Protein AF-A0A645IMD6-F1 (afdb_monomer_lite)

pLDDT: mean 81.45, std 19.31, range [43.56, 98.38]

Radius of gyration: 21.98 Å; chains: 1; bounding box: 32×54×57 Å

Organism: NCBI:txid1076179

InterPro domains:
  IPR010620 Seven Bladed Beta Propeller repeat [PF06739] (5-38)
  IPR052918 Motility and Chemotaxis Regulatory Protein [PTHR35580] (2-73)

Secondary structure (DSSP, 8-state):
---------SS-EEEEEEEE-TT--EEEEEEE--TT----TT-S--S--SSSEEEEEEEPPPPPP-------SS-----S------------

Foldseek 3Di:
DDDDDDFAADFDWDWDDWDADPQGKIKTKTKYQHQCTDDDPPPPDGGDDDNIDIDIDIHHDDDDPDQPPDPDVDDDPRPPDPPDDDDDDDDD

Sequence (92 aa):
MIYGTFLGGSGWDFGYGIAADASGNAYVTGYTLSTNFPATPGAFKTTKGGDRDAFVAKLNRPARPSSTVRSLGEITWITAMESQWTHPKTHT

Structure (mmCIF, N/CA/C/O backbone):
data_AF-A0A645IMD6-F1
#
_entry.id   AF-A0A645IMD6-F1
#
loop_
_atom_site.group_PDB
_atom_site.id
_atom_site.type_symbol
_atom_site.label_atom_id
_atom_site.label_alt_id
_atom_site.label_comp_id
_atom_site.label_asym_id
_atom_site.label_entity_id
_atom_site.label_seq_id
_ato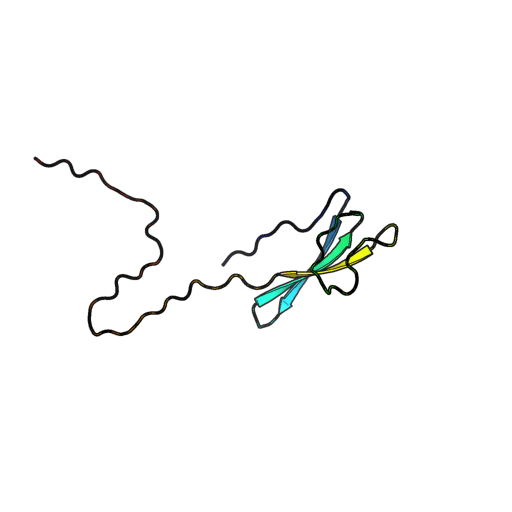m_site.pdbx_PDB_ins_code
_atom_site.Cartn_x
_atom_site.Cartn_y
_atom_site.Cartn_z
_atom_site.occupancy
_atom_site.B_iso_or_equiv
_atom_site.auth_seq_id
_atom_site.auth_comp_id
_atom_site.auth_asym_id
_atom_site.auth_atom_id
_atom_site.pdbx_PDB_model_num
ATOM 1 N N . MET A 1 1 ? -13.667 11.108 13.380 1.00 64.25 1 MET A N 1
ATOM 2 C CA . MET A 1 1 ? -12.581 10.103 13.376 1.00 64.25 1 MET A CA 1
ATOM 3 C C . MET A 1 1 ? -11.894 10.237 12.033 1.00 64.25 1 MET A C 1
ATOM 5 O O . MET A 1 1 ? -12.595 10.174 11.032 1.00 64.25 1 MET A O 1
ATOM 9 N N . ILE A 1 2 ? -10.601 10.543 12.010 1.00 77.44 2 ILE A N 1
ATOM 10 C CA . ILE A 1 2 ? -9.873 10.877 10.780 1.00 77.44 2 ILE A CA 1
ATOM 11 C C . ILE A 1 2 ? -8.820 9.802 10.510 1.00 77.44 2 ILE A C 1
ATOM 13 O O . ILE A 1 2 ? -8.113 9.395 11.429 1.00 77.44 2 ILE A O 1
ATOM 17 N N . TYR A 1 3 ? -8.759 9.317 9.272 1.00 77.00 3 TYR A N 1
ATOM 18 C CA . TYR A 1 3 ? -7.684 8.451 8.790 1.00 77.00 3 TYR A CA 1
ATOM 19 C C . TYR A 1 3 ? -6.645 9.334 8.113 1.00 77.00 3 TYR A C 1
ATOM 21 O O . TYR A 1 3 ? -7.006 10.255 7.384 1.00 77.00 3 TYR A O 1
ATOM 29 N N . GLY A 1 4 ? -5.368 9.046 8.331 1.00 82.81 4 GLY A N 1
ATOM 30 C CA . GLY A 1 4 ? -4.300 9.760 7.650 1.00 82.81 4 GLY A CA 1
ATOM 31 C C . GLY A 1 4 ? -2.972 9.051 7.824 1.00 82.81 4 GLY A C 1
ATOM 32 O O . GLY A 1 4 ? -2.575 8.729 8.939 1.00 82.81 4 GLY A O 1
ATOM 33 N N . THR A 1 5 ? -2.303 8.799 6.709 1.00 89.50 5 THR A N 1
ATOM 34 C CA . THR A 1 5 ? -0.893 8.420 6.643 1.00 89.50 5 THR A CA 1
ATOM 35 C C . THR A 1 5 ? -0.376 8.766 5.251 1.00 89.50 5 THR A C 1
ATOM 37 O O . THR A 1 5 ? -1.165 8.977 4.329 1.00 89.50 5 THR A O 1
ATOM 40 N N . PHE A 1 6 ? 0.940 8.805 5.088 1.00 91.75 6 PHE A N 1
ATOM 41 C CA . PHE A 1 6 ? 1.567 8.850 3.775 1.00 91.75 6 PHE A CA 1
ATOM 42 C C . PHE A 1 6 ? 1.713 7.423 3.226 1.00 91.75 6 PHE A C 1
ATOM 44 O O . PHE A 1 6 ? 2.159 6.528 3.946 1.00 91.75 6 PHE A O 1
ATOM 51 N N . LEU A 1 7 ? 1.315 7.208 1.970 1.00 95.56 7 LEU A N 1
ATOM 52 C CA . LEU A 1 7 ? 1.439 5.929 1.268 1.00 95.56 7 LEU A CA 1
ATOM 53 C C . LEU A 1 7 ? 2.016 6.177 -0.129 1.00 95.56 7 LEU A C 1
ATOM 55 O O . LEU A 1 7 ? 1.289 6.534 -1.052 1.00 95.56 7 LEU A O 1
ATOM 59 N N . GLY A 1 8 ? 3.328 6.007 -0.253 1.00 96.38 8 GLY A N 1
ATOM 60 C CA . GLY A 1 8 ? 4.090 6.246 -1.475 1.00 96.38 8 GLY A CA 1
ATOM 61 C C . GLY A 1 8 ? 5.589 6.289 -1.187 1.00 96.38 8 GLY A C 1
ATOM 62 O O . GLY A 1 8 ? 6.005 6.176 -0.032 1.00 96.38 8 GLY A O 1
ATOM 63 N N . GLY A 1 9 ? 6.400 6.428 -2.230 1.00 97.19 9 GLY A N 1
ATOM 64 C CA . GLY A 1 9 ? 7.858 6.453 -2.161 1.00 97.19 9 GLY A CA 1
ATOM 65 C C . GLY A 1 9 ? 8.484 7.481 -3.108 1.00 97.19 9 GLY A C 1
ATOM 66 O O . GLY A 1 9 ? 7.960 8.572 -3.297 1.00 97.19 9 GLY A O 1
ATOM 67 N N . SER A 1 10 ? 9.660 7.158 -3.644 1.00 97.12 10 SER A N 1
ATOM 68 C CA . SER A 1 10 ? 10.497 8.044 -4.463 1.00 97.12 10 SER A CA 1
ATOM 69 C C . SER A 1 10 ? 10.051 8.175 -5.921 1.00 97.12 10 SER A C 1
ATOM 71 O O . SER A 1 10 ? 10.522 9.064 -6.627 1.00 97.12 10 SER A O 1
ATOM 73 N N . GLY A 1 11 ? 9.196 7.271 -6.389 1.00 96.62 11 GLY A N 1
ATOM 74 C CA . GLY A 1 11 ? 8.654 7.237 -7.738 1.00 96.62 11 GLY A CA 1
ATOM 75 C C . GLY A 1 11 ? 7.194 7.673 -7.781 1.00 96.62 11 GLY A C 1
ATOM 76 O O . GLY A 1 11 ? 6.665 8.295 -6.864 1.00 96.62 11 GLY A O 1
ATOM 77 N N . TRP A 1 12 ? 6.533 7.349 -8.889 1.00 97.75 12 TRP A N 1
ATOM 78 C CA . TRP A 1 12 ? 5.111 7.631 -9.049 1.00 97.75 12 TRP A CA 1
ATOM 79 C C . TRP A 1 12 ? 4.285 6.493 -8.456 1.00 97.75 12 TRP A C 1
ATOM 81 O O . TRP A 1 12 ? 4.494 5.325 -8.783 1.00 97.75 12 TRP A O 1
ATOM 91 N N . ASP A 1 13 ? 3.297 6.844 -7.647 1.00 98.00 13 ASP A N 1
ATOM 92 C CA . ASP A 1 13 ? 2.407 5.894 -6.993 1.00 98.00 13 ASP A CA 1
ATOM 93 C C . ASP A 1 13 ? 0.963 6.298 -7.264 1.00 98.00 13 ASP A C 1
ATOM 95 O O . ASP A 1 13 ? 0.601 7.469 -7.154 1.00 98.00 13 ASP A O 1
ATOM 99 N N . PHE A 1 14 ? 0.139 5.331 -7.659 1.00 98.00 14 PHE A N 1
ATOM 100 C CA . PHE A 1 14 ? -1.228 5.590 -8.097 1.00 98.00 14 PHE A CA 1
ATOM 101 C C . PHE A 1 14 ? -2.192 4.728 -7.299 1.00 98.00 14 PHE A C 1
ATOM 103 O O . PHE A 1 14 ? -2.115 3.502 -7.354 1.00 98.00 14 PHE A O 1
ATOM 110 N N . GLY A 1 15 ? -3.113 5.372 -6.582 1.00 97.62 15 GLY A N 1
ATOM 111 C CA . GLY A 1 15 ? -4.257 4.712 -5.959 1.00 97.62 15 GLY A CA 1
ATOM 112 C C . GLY A 1 15 ? -5.437 4.638 -6.927 1.00 97.62 15 GLY A C 1
ATOM 113 O O . GLY A 1 15 ? -5.774 5.634 -7.563 1.00 97.62 15 GLY A O 1
ATOM 114 N N . TYR A 1 16 ? -6.077 3.472 -7.020 1.00 98.25 16 TYR A N 1
ATOM 115 C CA . TYR A 1 16 ? -7.213 3.230 -7.919 1.00 98.25 16 TYR A CA 1
ATOM 116 C C . TYR A 1 16 ? -8.515 2.879 -7.215 1.00 98.25 16 TYR A C 1
ATOM 118 O O . TYR A 1 16 ? -9.586 3.115 -7.766 1.00 98.25 16 TYR A O 1
ATOM 126 N N . GLY A 1 17 ? -8.445 2.328 -6.007 1.00 98.00 17 GLY A N 1
ATOM 127 C CA . GLY A 1 17 ? -9.639 1.918 -5.284 1.00 98.00 17 GLY A CA 1
ATOM 128 C C . GLY A 1 17 ? -9.446 1.985 -3.784 1.00 98.00 17 GLY A C 1
ATOM 129 O O . GLY A 1 17 ? -8.347 1.737 -3.282 1.00 98.00 17 GLY A O 1
ATOM 130 N N . ILE A 1 18 ? -10.539 2.288 -3.088 1.00 96.75 18 ILE A N 1
ATOM 131 C CA . ILE A 1 18 ? -10.633 2.249 -1.634 1.00 96.75 18 ILE A CA 1
ATOM 132 C C . ILE A 1 18 ? -11.906 1.509 -1.215 1.00 96.75 18 ILE A C 1
ATOM 134 O O . ILE A 1 18 ? -12.973 1.725 -1.785 1.00 96.75 18 ILE A O 1
ATOM 138 N N . ALA A 1 19 ? -11.792 0.646 -0.210 1.00 97.38 19 ALA A N 1
ATOM 139 C CA . ALA A 1 19 ? -12.920 -0.017 0.436 1.00 97.38 19 ALA A CA 1
ATOM 140 C C . ALA A 1 19 ? -12.696 -0.074 1.950 1.00 97.38 19 ALA A C 1
ATOM 142 O O . ALA A 1 19 ? -11.554 -0.058 2.409 1.00 97.38 19 ALA A O 1
ATOM 143 N N . ALA A 1 20 ? -13.771 -0.150 2.731 1.00 95.56 20 ALA A N 1
ATOM 144 C CA . ALA A 1 20 ? -13.698 -0.322 4.178 1.00 95.56 20 ALA A CA 1
ATOM 145 C C . ALA A 1 20 ? -14.384 -1.626 4.599 1.00 95.56 20 ALA A C 1
ATOM 147 O O . ALA A 1 20 ? -15.415 -1.99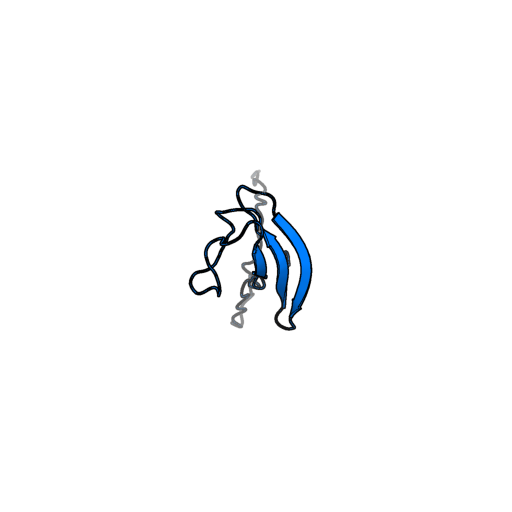0 4.035 1.00 95.56 20 ALA A O 1
ATOM 148 N N . ASP A 1 21 ? -13.818 -2.320 5.588 1.00 95.31 21 ASP A N 1
ATOM 149 C CA . ASP A 1 21 ? -14.466 -3.477 6.213 1.00 95.31 21 ASP A CA 1
ATOM 150 C C . ASP A 1 21 ? -15.408 -3.059 7.360 1.00 95.31 21 ASP A C 1
ATOM 152 O O . ASP A 1 21 ? -15.426 -1.908 7.802 1.00 95.31 21 ASP A O 1
ATOM 156 N N . ALA A 1 22 ? -16.181 -4.014 7.886 1.00 94.62 22 ALA A N 1
ATOM 157 C CA . ALA A 1 22 ? -17.099 -3.775 9.005 1.00 94.62 22 ALA A CA 1
ATOM 158 C C . ALA A 1 22 ? -16.390 -3.403 10.326 1.00 94.62 22 ALA A C 1
ATOM 160 O O . ALA A 1 22 ? -17.008 -2.825 11.219 1.00 94.62 22 ALA A O 1
ATOM 161 N N . SER A 1 23 ? -15.091 -3.697 10.455 1.00 92.12 23 SER A N 1
ATOM 162 C CA . SER A 1 23 ? -14.268 -3.274 11.599 1.00 92.12 23 SER A CA 1
ATOM 163 C C . SER A 1 23 ? -13.766 -1.829 11.449 1.00 92.12 23 SER A C 1
ATOM 165 O O . SER A 1 23 ? -13.200 -1.255 12.384 1.00 92.12 23 SER A O 1
ATOM 167 N N . GLY A 1 24 ? -13.989 -1.215 10.285 1.00 91.38 24 GLY A N 1
ATOM 168 C CA . GLY A 1 24 ? -13.519 0.116 9.934 1.00 91.38 24 GLY A CA 1
ATOM 169 C C . GLY A 1 24 ? -12.062 0.150 9.479 1.00 91.38 24 GLY A C 1
ATOM 170 O O . GLY A 1 24 ? -11.458 1.218 9.508 1.00 91.38 24 GLY A O 1
ATOM 171 N N . ASN A 1 25 ? -11.453 -0.966 9.083 1.00 94.50 25 ASN A N 1
ATOM 172 C CA . ASN A 1 25 ? -10.163 -0.898 8.399 1.00 94.50 25 ASN A CA 1
ATOM 173 C C . ASN A 1 25 ? -10.384 -0.469 6.950 1.00 94.50 25 ASN A C 1
ATOM 175 O O . ASN A 1 25 ? -11.322 -0.937 6.307 1.00 94.50 25 ASN A O 1
ATOM 179 N N . ALA A 1 26 ? -9.510 0.391 6.436 1.00 95.00 26 ALA A N 1
ATOM 180 C CA . ALA A 1 26 ? -9.527 0.804 5.041 1.00 95.00 26 ALA A CA 1
ATOM 181 C C . ALA A 1 26 ? -8.507 -0.005 4.234 1.00 95.00 26 ALA A C 1
ATOM 183 O O . ALA A 1 26 ? -7.409 -0.290 4.707 1.00 95.00 26 ALA A O 1
ATOM 184 N N . TYR A 1 27 ? -8.868 -0.341 3.005 1.00 96.94 27 TYR A N 1
ATOM 185 C CA . TYR A 1 27 ? -8.044 -1.055 2.045 1.00 96.94 27 TYR A CA 1
ATOM 186 C C . TYR A 1 27 ? -7.877 -0.173 0.820 1.00 96.94 27 TYR A C 1
ATOM 188 O O . TYR A 1 27 ? -8.874 0.256 0.243 1.00 96.94 27 TYR A O 1
ATOM 196 N N . VAL A 1 28 ? -6.636 0.100 0.432 1.00 97.56 28 VAL A N 1
ATOM 197 C CA . VAL A 1 28 ? -6.290 0.895 -0.749 1.00 97.56 28 VAL A CA 1
ATOM 198 C C . VAL A 1 28 ? -5.555 0.004 -1.736 1.00 97.56 28 VAL A C 1
ATOM 200 O O . VAL A 1 28 ? -4.673 -0.762 -1.350 1.00 97.56 28 VAL A O 1
ATOM 203 N N . THR A 1 29 ? -5.918 0.102 -3.009 1.00 98.38 29 THR A N 1
ATOM 204 C CA . THR A 1 29 ? -5.297 -0.663 -4.097 1.00 98.38 29 THR A CA 1
ATOM 205 C C . THR A 1 29 ? -4.733 0.265 -5.156 1.00 98.38 29 THR A C 1
ATOM 207 O O . THR A 1 29 ? -5.193 1.401 -5.305 1.00 98.38 29 THR A O 1
ATOM 210 N N . GLY A 1 30 ? -3.738 -0.214 -5.894 1.00 98.25 30 GLY A N 1
ATOM 211 C CA . GLY A 1 30 ? -3.048 0.594 -6.887 1.00 98.25 30 GLY A CA 1
ATOM 212 C C . GLY A 1 30 ? -1.805 -0.081 -7.445 1.00 98.25 30 GLY A C 1
ATOM 213 O O . GLY A 1 30 ? -1.619 -1.289 -7.277 1.00 98.25 30 GLY A O 1
ATOM 214 N N . TYR A 1 31 ? -0.937 0.711 -8.072 1.00 98.06 31 TYR A N 1
ATOM 215 C CA . TYR A 1 31 ? 0.431 0.289 -8.364 1.00 98.06 31 TYR A CA 1
ATOM 216 C C . TYR A 1 31 ? 1.457 1.319 -7.905 1.00 98.06 31 TYR A C 1
ATOM 218 O O . TYR A 1 31 ? 1.167 2.510 -7.768 1.00 98.06 31 TYR A O 1
ATOM 226 N N . THR A 1 32 ? 2.684 0.839 -7.735 1.00 98.12 32 THR A N 1
ATOM 227 C CA . THR A 1 32 ? 3.850 1.639 -7.379 1.00 98.12 32 THR A CA 1
ATOM 228 C C . THR A 1 32 ? 4.955 1.538 -8.430 1.00 98.12 32 THR A C 1
ATOM 230 O O . THR A 1 32 ? 5.257 0.453 -8.942 1.00 98.12 32 THR A O 1
ATOM 233 N N . LEU A 1 33 ? 5.567 2.681 -8.758 1.00 97.88 33 LEU A N 1
ATOM 234 C CA . LEU A 1 33 ? 6.858 2.759 -9.452 1.00 97.88 33 LEU A CA 1
ATOM 235 C C . LEU A 1 33 ? 8.030 2.952 -8.467 1.00 97.88 33 LEU A C 1
ATOM 237 O O . LEU A 1 33 ? 9.189 2.856 -8.871 1.00 97.88 33 LEU A O 1
ATOM 241 N N . SER A 1 34 ? 7.741 3.185 -7.187 1.00 97.69 34 SER A N 1
ATOM 242 C CA . SER A 1 34 ? 8.708 3.468 -6.126 1.00 97.69 34 SER A CA 1
ATOM 243 C C . SER A 1 34 ? 9.473 2.220 -5.681 1.00 97.69 34 SER A C 1
ATOM 245 O O . SER A 1 34 ? 8.892 1.226 -5.250 1.00 97.69 34 SER A O 1
ATOM 247 N N . THR A 1 35 ? 10.806 2.267 -5.719 1.00 96.12 35 THR A N 1
ATOM 248 C CA . THR A 1 35 ? 11.662 1.169 -5.219 1.00 96.12 35 THR A CA 1
ATOM 249 C C . THR A 1 35 ? 11.655 1.055 -3.695 1.00 96.12 35 THR A C 1
ATOM 251 O O . THR A 1 35 ? 11.945 -0.009 -3.155 1.00 96.12 35 THR A O 1
ATOM 254 N N . ASN A 1 36 ? 11.286 2.136 -3.010 1.00 95.94 36 ASN A N 1
ATOM 255 C CA . ASN A 1 36 ? 11.145 2.251 -1.561 1.00 95.94 36 ASN A CA 1
ATOM 256 C C . ASN A 1 36 ? 9.671 2.356 -1.124 1.00 95.94 36 ASN A C 1
ATOM 258 O O . ASN A 1 36 ? 9.379 3.014 -0.124 1.00 95.94 36 ASN A O 1
ATOM 262 N N . PHE A 1 37 ? 8.737 1.764 -1.879 1.00 97.38 37 PHE A N 1
ATOM 263 C CA . PHE A 1 37 ? 7.326 1.764 -1.490 1.00 97.38 37 PHE A CA 1
ATOM 264 C C . PHE A 1 37 ? 7.145 1.139 -0.091 1.00 97.38 37 PHE A C 1
ATOM 266 O O . PHE A 1 37 ? 7.717 0.074 0.166 1.00 97.38 37 PHE A O 1
ATOM 273 N N . PRO A 1 38 ? 6.369 1.759 0.819 1.00 96.19 38 PRO A N 1
ATOM 274 C CA . PRO A 1 38 ? 6.184 1.245 2.170 1.00 96.19 38 PRO A CA 1
ATOM 275 C C . PRO A 1 38 ? 5.594 -0.169 2.168 1.00 96.19 38 PRO A C 1
ATOM 277 O O . PRO A 1 38 ? 4.505 -0.400 1.644 1.00 96.19 38 PRO A O 1
ATOM 280 N N . ALA A 1 39 ? 6.289 -1.107 2.808 1.00 95.69 39 ALA A N 1
ATOM 281 C CA . ALA A 1 39 ? 5.817 -2.471 3.014 1.00 95.69 39 ALA A CA 1
ATOM 282 C C . ALA A 1 39 ? 6.035 -2.898 4.470 1.00 95.69 39 ALA A C 1
ATOM 284 O O . ALA A 1 39 ? 7.064 -2.601 5.078 1.00 95.69 39 ALA A O 1
ATOM 285 N N . THR A 1 40 ? 5.063 -3.606 5.041 1.00 95.44 40 THR A N 1
ATOM 286 C CA . THR A 1 40 ? 5.175 -4.167 6.392 1.00 95.44 40 THR A CA 1
ATOM 287 C C . THR A 1 40 ? 5.976 -5.473 6.379 1.00 95.44 40 THR A C 1
ATOM 289 O O . THR A 1 40 ? 5.833 -6.257 5.435 1.00 95.44 40 THR A O 1
ATOM 292 N N . PRO A 1 41 ? 6.756 -5.779 7.432 1.00 95.88 41 PRO A N 1
ATOM 293 C CA . PRO A 1 41 ? 7.357 -7.101 7.597 1.00 95.88 41 PRO A CA 1
ATOM 294 C C . PRO A 1 41 ? 6.306 -8.214 7.481 1.00 95.88 41 PRO A C 1
ATOM 296 O O . PRO A 1 41 ? 5.224 -8.112 8.056 1.00 95.88 41 PRO A O 1
ATOM 299 N N . GLY A 1 42 ? 6.610 -9.259 6.708 1.00 94.12 42 GLY A N 1
ATOM 300 C CA . GLY A 1 42 ? 5.680 -10.364 6.444 1.00 94.12 42 GLY A CA 1
ATOM 301 C C . GLY A 1 42 ? 4.623 -10.091 5.366 1.00 94.12 42 GLY A C 1
ATOM 302 O O . GLY A 1 42 ? 3.779 -10.952 5.129 1.00 94.12 42 GLY A O 1
ATOM 303 N N . ALA A 1 43 ? 4.654 -8.933 4.692 1.00 95.62 43 ALA A N 1
ATOM 304 C CA . ALA A 1 43 ? 3.853 -8.729 3.487 1.00 95.62 43 ALA A CA 1
ATOM 305 C C . ALA A 1 43 ? 4.226 -9.753 2.402 1.00 95.62 43 ALA A C 1
ATOM 307 O O . ALA A 1 43 ? 5.372 -10.197 2.327 1.00 95.62 43 ALA A O 1
ATOM 308 N N . PHE A 1 44 ? 3.267 -10.074 1.527 1.00 94.25 44 PHE A N 1
ATOM 309 C CA . PHE A 1 44 ? 3.462 -11.023 0.422 1.00 94.25 44 PHE A CA 1
ATOM 310 C C . PHE A 1 44 ? 4.705 -10.701 -0.420 1.00 94.25 44 PHE A C 1
ATOM 312 O O . PHE A 1 44 ? 5.434 -11.594 -0.841 1.00 94.25 44 PHE A O 1
ATOM 319 N N . LYS A 1 45 ? 4.955 -9.407 -0.633 1.00 94.06 45 LYS A N 1
ATOM 320 C CA . LYS A 1 45 ? 6.135 -8.893 -1.313 1.00 94.06 45 LYS A CA 1
ATOM 321 C C . LYS A 1 45 ? 6.551 -7.584 -0.653 1.00 94.06 45 LYS A C 1
ATOM 323 O O . LYS A 1 45 ? 5.721 -6.698 -0.471 1.00 94.06 45 LYS A O 1
ATOM 328 N N . THR A 1 46 ? 7.817 -7.488 -0.259 1.00 95.50 46 THR A N 1
ATOM 329 C CA . THR A 1 46 ? 8.337 -6.371 0.553 1.00 95.50 46 THR A CA 1
ATOM 330 C C . THR A 1 46 ? 9.241 -5.414 -0.218 1.00 95.50 46 THR A C 1
ATOM 332 O O . THR A 1 46 ? 9.546 -4.334 0.274 1.00 95.50 46 THR A O 1
ATOM 335 N N . THR A 1 47 ? 9.660 -5.784 -1.425 1.00 93.94 47 THR A N 1
ATOM 336 C CA . THR A 1 47 ? 10.497 -4.969 -2.315 1.00 93.94 47 THR A CA 1
ATOM 337 C C . THR A 1 47 ? 9.882 -4.930 -3.705 1.00 93.94 47 THR A C 1
ATOM 339 O O . THR A 1 47 ? 9.188 -5.870 -4.087 1.00 93.94 47 THR A O 1
ATOM 342 N N . LYS A 1 48 ? 10.127 -3.872 -4.484 1.00 93.94 48 LYS A N 1
ATOM 343 C CA . LYS A 1 48 ? 9.668 -3.775 -5.880 1.00 93.94 48 LYS A CA 1
ATOM 344 C C . LYS A 1 48 ? 10.421 -4.761 -6.783 1.00 93.94 48 LYS A C 1
ATOM 346 O O . LYS A 1 48 ? 11.607 -4.987 -6.576 1.00 93.94 48 LYS A O 1
ATOM 351 N N . GLY A 1 49 ? 9.736 -5.381 -7.749 1.00 91.38 49 GLY A N 1
ATOM 352 C CA . GLY A 1 49 ? 10.295 -6.483 -8.553 1.00 91.38 49 GLY A CA 1
ATOM 353 C C . GLY A 1 49 ? 10.131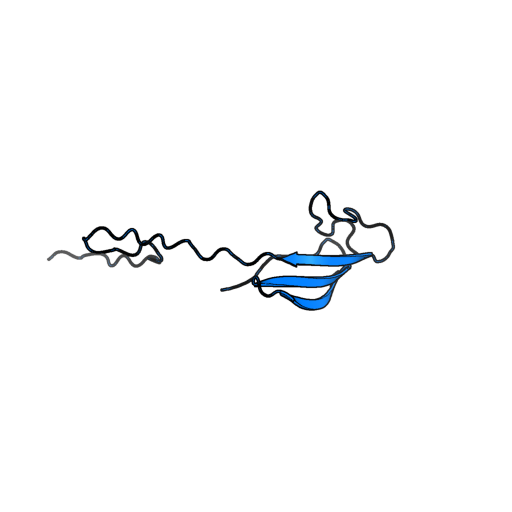 -6.352 -10.063 1.00 91.38 49 GLY A C 1
ATOM 354 O O . GLY A 1 49 ? 10.926 -6.944 -10.781 1.00 91.38 49 GLY A O 1
ATOM 355 N N . GLY A 1 50 ? 9.149 -5.591 -10.548 1.00 90.75 50 GLY A N 1
ATOM 356 C CA . GLY A 1 50 ? 9.026 -5.220 -11.960 1.00 90.75 50 GLY A CA 1
ATOM 357 C C . GLY A 1 50 ? 9.107 -3.710 -12.162 1.00 90.75 50 GLY A C 1
ATOM 358 O O . GLY A 1 50 ? 9.425 -2.966 -11.233 1.00 90.75 50 GLY A O 1
ATOM 359 N N . ASP A 1 51 ? 8.778 -3.232 -13.365 1.00 93.88 51 ASP A N 1
ATOM 360 C CA . ASP A 1 51 ? 8.671 -1.794 -13.664 1.00 93.88 51 ASP A CA 1
ATOM 361 C C . ASP A 1 51 ? 7.518 -1.134 -12.902 1.00 93.88 51 ASP A C 1
ATOM 363 O O . ASP A 1 51 ? 7.654 -0.005 -12.428 1.00 93.88 51 ASP A O 1
ATOM 367 N N . ARG A 1 52 ? 6.417 -1.867 -12.711 1.00 95.69 52 ARG A N 1
ATOM 368 C CA . ARG A 1 52 ? 5.268 -1.498 -11.879 1.00 95.69 52 ARG A CA 1
ATOM 369 C C . ARG A 1 52 ? 4.844 -2.705 -11.058 1.00 95.69 52 ARG A C 1
ATOM 371 O O . ARG A 1 52 ? 4.642 -3.776 -11.624 1.00 95.69 52 ARG A O 1
ATOM 378 N N . ASP A 1 53 ? 4.634 -2.501 -9.763 1.00 97.56 53 ASP A N 1
ATOM 379 C CA . ASP A 1 53 ? 4.118 -3.540 -8.873 1.00 97.56 53 ASP A CA 1
ATOM 380 C C . ASP A 1 53 ? 2.733 -3.142 -8.368 1.00 97.56 53 ASP A C 1
ATOM 382 O O . ASP A 1 53 ? 2.533 -2.017 -7.910 1.00 97.56 53 ASP A O 1
ATOM 386 N N . ALA A 1 54 ? 1.775 -4.065 -8.440 1.00 97.06 54 ALA A N 1
ATOM 387 C CA . ALA A 1 54 ? 0.480 -3.876 -7.803 1.00 97.06 54 ALA A CA 1
ATOM 388 C C . ALA A 1 54 ? 0.627 -3.940 -6.277 1.00 97.06 54 ALA A C 1
ATOM 390 O O . ALA A 1 54 ? 1.411 -4.736 -5.755 1.00 97.06 54 ALA A O 1
ATOM 391 N N . PHE A 1 55 ? -0.163 -3.144 -5.559 1.00 97.38 55 PHE A N 1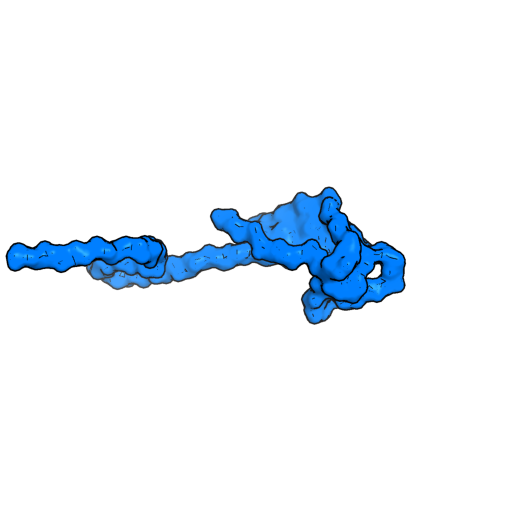
ATOM 392 C CA . PHE A 1 55 ? -0.230 -3.203 -4.104 1.00 97.38 55 PHE A CA 1
ATOM 393 C C . PHE A 1 55 ? -1.671 -3.296 -3.602 1.00 97.38 55 PHE A C 1
ATOM 395 O O . PHE A 1 55 ? -2.617 -2.801 -4.220 1.00 97.38 55 PHE A O 1
ATOM 402 N N . VAL A 1 56 ? -1.800 -3.888 -2.416 1.00 97.69 56 VAL A N 1
ATOM 403 C CA . VAL A 1 56 ? -2.971 -3.781 -1.547 1.00 97.69 56 VAL A CA 1
ATOM 404 C C . VAL A 1 56 ? -2.456 -3.363 -0.174 1.00 97.69 56 VAL A C 1
ATOM 406 O O . VAL A 1 56 ? -1.673 -4.085 0.440 1.00 97.69 56 VAL A O 1
ATOM 409 N N . ALA A 1 57 ? -2.870 -2.193 0.300 1.00 96.62 57 ALA A N 1
ATOM 410 C CA . ALA A 1 57 ? -2.466 -1.642 1.587 1.00 96.62 57 ALA A CA 1
ATOM 411 C C . ALA A 1 57 ? -3.663 -1.605 2.537 1.00 96.62 57 ALA A C 1
ATOM 413 O O . ALA A 1 57 ? -4.734 -1.127 2.167 1.00 96.62 57 ALA A O 1
ATOM 414 N N . LYS A 1 58 ? -3.476 -2.082 3.771 1.00 95.44 58 LYS A N 1
ATOM 415 C CA . LYS A 1 58 ? -4.481 -2.002 4.835 1.00 95.44 58 LYS A CA 1
ATOM 416 C C . LYS A 1 58 ? -4.096 -0.905 5.825 1.00 95.44 58 LYS A C 1
ATOM 418 O O . LYS A 1 58 ? -3.023 -0.960 6.418 1.00 95.44 58 LYS A O 1
ATOM 423 N N . LEU A 1 59 ? -4.998 0.044 6.052 1.00 93.62 59 LEU A N 1
ATOM 424 C CA . LEU A 1 59 ? -4.907 1.034 7.116 1.00 93.62 59 LEU A CA 1
ATOM 425 C C . LEU A 1 59 ? -5.894 0.670 8.224 1.00 93.62 59 LEU A C 1
ATOM 427 O O . LEU A 1 59 ? -7.112 0.665 8.026 1.00 93.62 59 LEU A O 1
ATOM 431 N N . ASN A 1 60 ? -5.360 0.361 9.402 1.00 92.06 60 ASN A N 1
ATOM 432 C CA . ASN A 1 60 ? -6.188 0.038 10.554 1.00 92.06 60 ASN A CA 1
ATOM 433 C C . ASN A 1 60 ? -6.954 1.274 11.035 1.00 92.06 60 ASN A C 1
ATOM 435 O O . ASN A 1 60 ? -6.466 2.405 10.958 1.00 92.06 60 ASN A O 1
ATOM 439 N N . ARG A 1 61 ? -8.154 1.045 11.569 1.00 89.19 61 ARG A N 1
ATOM 440 C CA . ARG A 1 61 ? -8.941 2.094 12.219 1.00 89.19 61 ARG A CA 1
ATOM 441 C C . ARG A 1 61 ? -8.140 2.756 13.353 1.00 89.19 61 ARG A C 1
ATOM 443 O O . ARG A 1 61 ? -7.597 2.033 14.189 1.00 89.19 61 ARG A O 1
ATOM 450 N N . PRO A 1 62 ? -8.125 4.100 13.459 1.00 82.00 62 PRO A N 1
ATOM 451 C CA . PRO A 1 62 ? -7.579 4.769 14.632 1.00 82.00 62 PRO A CA 1
ATOM 452 C C . PRO A 1 62 ? -8.317 4.303 15.887 1.00 82.00 62 PRO A C 1
ATOM 454 O O . PRO A 1 62 ? -9.553 4.299 15.917 1.00 82.00 62 PRO A O 1
ATOM 457 N N . ALA A 1 63 ? -7.573 3.931 16.929 1.00 76.56 63 ALA A N 1
ATOM 458 C CA . ALA A 1 63 ? -8.180 3.617 18.211 1.00 76.56 63 ALA A CA 1
ATOM 459 C C . ALA A 1 63 ? -9.010 4.818 18.676 1.00 76.56 63 ALA A C 1
ATOM 461 O O . ALA A 1 63 ? -8.542 5.959 18.686 1.00 76.56 63 ALA A O 1
ATOM 462 N N . ARG A 1 64 ? -10.259 4.565 19.071 1.00 72.12 64 ARG A N 1
ATOM 463 C CA . ARG A 1 64 ? -10.986 5.558 19.853 1.00 72.12 64 ARG A CA 1
ATOM 464 C C . ARG A 1 64 ? -10.258 5.642 21.201 1.00 72.12 64 ARG A C 1
ATOM 466 O O . ARG A 1 64 ? -10.016 4.583 21.782 1.00 72.12 64 ARG A O 1
ATOM 473 N N . PRO A 1 65 ? -9.887 6.834 21.697 1.00 67.56 65 PRO A N 1
ATOM 474 C CA . PRO A 1 65 ? -9.302 6.940 23.026 1.00 67.56 65 PRO A CA 1
ATOM 475 C C . PRO A 1 65 ? -10.238 6.250 24.024 1.00 67.56 65 PRO A C 1
ATOM 477 O O . PRO A 1 65 ? -11.445 6.508 24.029 1.00 67.56 65 PRO A O 1
ATOM 480 N N . SER A 1 66 ? -9.695 5.299 24.789 1.00 68.31 66 SER A N 1
ATOM 481 C CA . SER A 1 66 ? -10.472 4.523 25.751 1.00 68.31 66 SER A CA 1
ATOM 482 C C . SER A 1 66 ? -10.917 5.449 26.874 1.00 68.31 66 SER A C 1
ATOM 484 O O . SER A 1 66 ? -10.135 5.807 27.753 1.00 68.31 66 SER A O 1
ATOM 486 N N . SER A 1 67 ? -12.180 5.861 26.843 1.00 61.72 67 SER A N 1
ATOM 487 C CA . SER A 1 67 ? -12.819 6.507 27.979 1.00 61.72 67 SER A CA 1
ATOM 488 C C . SER A 1 67 ? -13.193 5.416 28.980 1.00 61.72 67 SER A C 1
ATOM 490 O O . SER A 1 67 ? -14.336 4.956 28.997 1.00 61.72 67 SER A O 1
ATOM 492 N N . THR A 1 68 ? -12.238 4.958 29.791 1.00 58.81 68 THR A N 1
ATOM 493 C CA . THR A 1 68 ? -12.579 4.160 30.973 1.00 58.81 68 THR A CA 1
ATOM 494 C C . THR A 1 68 ? -13.285 5.090 31.956 1.00 58.81 68 THR A C 1
ATOM 496 O O . THR A 1 68 ? -12.645 5.710 32.801 1.00 58.81 68 THR A O 1
ATOM 499 N N . VAL A 1 69 ? -14.607 5.213 31.847 1.00 55.19 69 VAL A N 1
ATOM 500 C CA . VAL A 1 69 ? -15.419 5.778 32.926 1.00 55.19 69 VAL A CA 1
ATOM 501 C C . VAL A 1 69 ? -15.489 4.696 33.996 1.00 55.19 69 VAL A C 1
ATOM 503 O O . VAL A 1 69 ? -16.303 3.778 33.917 1.00 55.19 69 VAL A O 1
ATOM 506 N N . ARG A 1 70 ? -14.576 4.741 34.972 1.00 57.62 70 ARG A N 1
ATOM 507 C CA . ARG A 1 70 ? -14.754 3.957 36.194 1.00 57.62 70 ARG A CA 1
ATOM 508 C C . ARG A 1 70 ? -15.901 4.615 36.949 1.00 57.62 70 ARG A C 1
ATOM 510 O O . ARG A 1 70 ? -15.755 5.744 37.402 1.00 57.62 70 ARG A O 1
ATOM 517 N N . SER A 1 71 ? -17.038 3.931 37.042 1.00 52.91 71 SER A N 1
ATOM 518 C CA . SER A 1 71 ? -18.080 4.301 37.995 1.00 52.91 71 SER A CA 1
ATOM 519 C C . SER A 1 71 ? -17.512 4.087 39.397 1.00 52.91 71 SER A C 1
ATOM 521 O O . SER A 1 71 ? -17.484 2.977 39.918 1.00 52.91 71 SER A O 1
ATOM 523 N N . LEU A 1 72 ? -16.972 5.154 39.965 1.00 48.78 72 LEU A N 1
ATOM 524 C CA . LEU A 1 72 ? -16.973 5.369 41.401 1.00 48.78 72 LEU A CA 1
ATOM 525 C C . LEU A 1 72 ? -18.039 6.441 41.618 1.00 48.78 72 LEU A C 1
ATOM 527 O O . LEU A 1 72 ? -18.197 7.312 40.766 1.00 48.78 72 LEU A O 1
ATOM 531 N N . GLY A 1 73 ? -18.822 6.343 42.689 1.00 56.03 73 GLY A N 1
ATOM 532 C CA . GLY A 1 73 ? -19.963 7.222 42.982 1.00 56.03 73 GLY A CA 1
ATOM 533 C C . GLY A 1 73 ? -19.621 8.698 43.227 1.00 56.03 73 GLY A C 1
ATOM 534 O O . GLY A 1 73 ? -20.359 9.371 43.933 1.00 56.03 73 GLY A O 1
ATOM 535 N N . GLU A 1 74 ? -18.530 9.207 42.660 1.00 51.66 74 GLU A N 1
ATOM 536 C CA . GLU A 1 74 ? -18.077 10.583 42.749 1.00 51.66 74 GLU A CA 1
ATOM 537 C C . GLU A 1 74 ? -17.705 11.098 41.348 1.00 51.66 74 GLU A C 1
ATOM 539 O O . GLU A 1 74 ? -17.038 10.438 40.552 1.00 51.66 74 GLU A O 1
ATOM 544 N N . ILE A 1 75 ? -18.242 12.281 41.059 1.00 49.66 75 ILE A N 1
ATOM 545 C CA . ILE A 1 75 ? -18.121 13.141 39.875 1.00 49.66 75 ILE A CA 1
ATOM 546 C C . ILE A 1 75 ? -16.950 12.787 38.937 1.00 49.66 75 ILE A C 1
ATOM 548 O O . ILE A 1 75 ? -15.774 12.946 39.260 1.00 49.66 75 ILE A O 1
ATOM 552 N N . THR A 1 76 ? -17.285 12.369 37.716 1.00 46.00 76 THR A N 1
ATOM 553 C CA . THR A 1 76 ? -16.313 12.065 36.661 1.00 46.00 76 THR A CA 1
ATOM 554 C C . THR A 1 76 ? -15.856 13.350 35.962 1.00 46.00 76 THR A C 1
ATOM 556 O O . THR A 1 76 ? -16.558 13.866 35.093 1.00 46.00 76 THR A O 1
ATOM 559 N N . TRP A 1 77 ? -14.655 13.848 36.267 1.00 47.78 77 TRP A N 1
ATOM 560 C CA . TRP A 1 77 ? -13.949 14.737 35.338 1.00 47.78 77 TRP A CA 1
ATOM 561 C C . TRP A 1 77 ? -13.484 13.888 34.153 1.00 47.78 77 TRP A C 1
ATOM 563 O O . TRP A 1 77 ? -12.548 13.098 34.271 1.00 47.78 77 TRP A O 1
ATOM 573 N N . ILE A 1 78 ? -14.178 13.971 33.018 1.00 54.91 78 ILE A N 1
ATOM 574 C CA . ILE A 1 78 ? -13.769 13.265 31.800 1.00 54.91 78 ILE A CA 1
ATOM 575 C C . ILE A 1 78 ? -12.415 13.839 31.356 1.00 54.91 78 ILE A C 1
ATOM 577 O O . ILE A 1 78 ? -12.336 14.954 30.853 1.00 54.91 78 ILE A O 1
ATOM 581 N N . THR A 1 79 ? -11.343 13.064 31.534 1.00 59.34 79 THR A N 1
ATOM 582 C CA . THR A 1 79 ? -9.954 13.378 31.144 1.00 59.34 79 THR A CA 1
ATOM 583 C C . THR A 1 79 ? -9.737 13.374 29.621 1.00 59.34 79 THR A C 1
ATOM 585 O O . THR A 1 79 ? -8.754 12.837 29.125 1.00 59.34 79 THR A O 1
ATOM 588 N N . ALA A 1 80 ? -10.632 13.942 28.816 1.00 50.31 80 ALA A N 1
ATOM 589 C CA . ALA A 1 80 ? -10.402 14.011 27.376 1.00 50.31 80 ALA A CA 1
ATOM 590 C C . ALA A 1 80 ? -10.821 15.362 26.798 1.00 50.31 80 ALA A C 1
ATOM 592 O O . ALA A 1 80 ? -11.988 15.588 26.500 1.00 50.31 80 ALA A O 1
ATOM 593 N N . MET A 1 81 ? -9.784 16.169 26.552 1.00 50.34 81 MET A N 1
ATOM 594 C CA . MET A 1 81 ? -9.730 17.408 25.769 1.00 50.34 81 MET A CA 1
ATOM 595 C C . MET A 1 81 ? -9.905 18.721 26.537 1.00 50.34 81 MET A C 1
ATOM 597 O O . MET A 1 81 ? -10.781 19.516 26.224 1.00 50.34 81 MET A O 1
ATOM 601 N N . GLU A 1 82 ? -8.963 19.032 27.431 1.00 43.56 82 GLU A N 1
ATOM 602 C CA . GLU A 1 82 ? -8.578 20.436 27.622 1.00 43.56 82 GLU A CA 1
ATOM 603 C C . GLU A 1 82 ? -7.473 20.795 26.625 1.00 43.56 82 GLU A C 1
ATOM 605 O O . GLU A 1 82 ? -6.273 20.674 26.875 1.00 43.56 82 GLU A O 1
ATOM 610 N N . SER A 1 83 ? -7.904 21.238 25.447 1.00 46.59 83 SER A N 1
ATOM 611 C CA . SER A 1 83 ? -7.106 22.149 24.637 1.00 46.59 83 SER A CA 1
ATOM 612 C C . SER A 1 83 ? -7.022 23.475 25.392 1.00 46.59 83 SER A C 1
ATOM 614 O O . SER A 1 83 ? -7.953 24.270 25.327 1.00 46.59 83 SER A O 1
ATOM 616 N N . GLN A 1 84 ? -5.923 23.662 26.125 1.00 51.34 84 GLN A N 1
ATOM 617 C CA . GLN A 1 84 ? -5.267 24.940 26.430 1.00 51.34 84 GLN A CA 1
ATOM 618 C C . GLN A 1 84 ? -6.190 26.171 26.369 1.00 51.34 84 GLN A C 1
ATOM 620 O O . GLN A 1 84 ? -6.224 26.889 25.370 1.00 51.34 84 GLN A O 1
ATOM 625 N N . TRP A 1 85 ? -6.887 26.457 27.466 1.00 49.84 8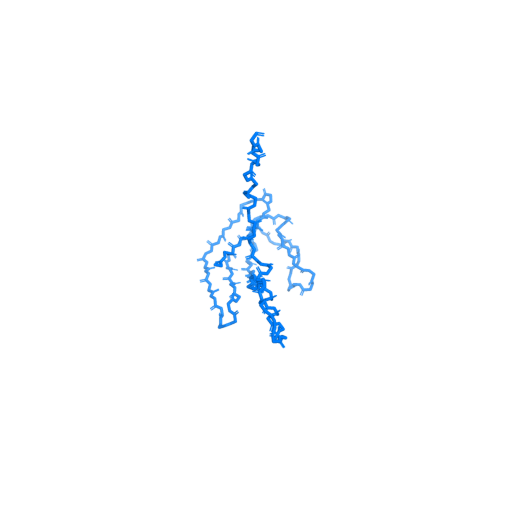5 TRP A N 1
ATOM 626 C CA . TRP A 1 85 ? -7.391 27.803 27.706 1.00 49.84 85 TRP A CA 1
ATOM 627 C C . TRP A 1 85 ? -7.139 28.211 29.158 1.00 49.84 85 TRP A C 1
ATOM 629 O O . TRP A 1 85 ? -7.968 28.019 30.044 1.00 49.84 85 TRP A O 1
ATOM 639 N N . THR A 1 86 ? -5.959 28.770 29.421 1.00 52.31 86 THR A N 1
ATOM 640 C CA . THR A 1 86 ? -5.676 29.438 30.694 1.00 52.31 86 THR A CA 1
ATOM 641 C C . THR A 1 86 ? -6.068 30.908 30.570 1.00 52.31 86 THR A C 1
ATOM 643 O O . THR A 1 86 ? -5.340 31.690 29.959 1.00 52.31 86 THR A O 1
ATOM 646 N N . HIS A 1 87 ? -7.192 31.316 31.162 1.00 50.84 87 HIS A N 1
ATOM 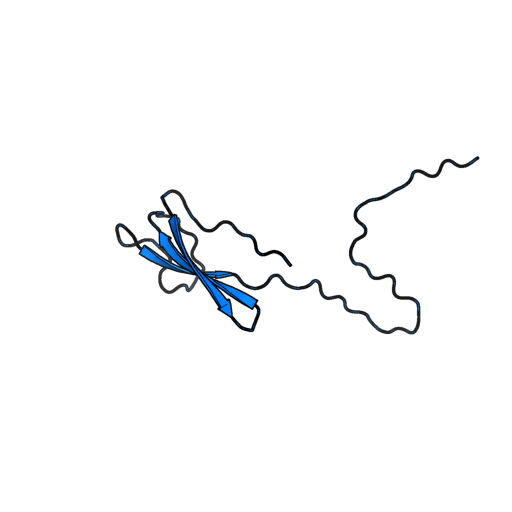647 C CA . HIS A 1 87 ? -7.397 32.736 31.457 1.00 50.84 87 HIS A CA 1
ATOM 648 C C . HIS A 1 87 ? -6.453 33.144 32.605 1.00 50.84 87 HIS A C 1
ATOM 650 O O . HIS A 1 87 ? -6.497 32.509 33.664 1.00 50.84 87 HIS A O 1
ATOM 656 N N . PRO A 1 88 ? -5.623 34.192 32.457 1.00 52.22 88 PRO A N 1
ATOM 657 C CA . PRO A 1 88 ? -4.888 34.745 33.585 1.00 52.22 88 PRO A CA 1
ATOM 658 C C . PRO A 1 88 ? -5.876 35.400 34.558 1.00 52.22 88 PRO A C 1
ATOM 660 O O . PRO A 1 88 ? -6.656 36.272 34.178 1.00 52.22 88 PRO A O 1
ATOM 663 N N . LYS A 1 89 ? -5.855 34.967 35.824 1.00 54.16 89 LYS A N 1
ATOM 664 C CA . LYS A 1 89 ? -6.585 35.628 36.910 1.00 54.16 89 LYS A CA 1
ATOM 665 C C . LYS A 1 89 ? -5.870 36.934 37.249 1.00 54.16 89 LYS A C 1
ATOM 667 O O . LYS A 1 89 ? -4.780 36.899 37.812 1.00 54.16 89 LYS A O 1
ATOM 672 N N . THR A 1 90 ? -6.483 38.076 36.966 1.00 60.12 90 THR A N 1
ATOM 673 C CA . THR A 1 90 ? -6.153 39.310 37.686 1.00 60.12 90 THR A CA 1
ATOM 674 C C . THR A 1 90 ? -6.916 39.287 39.009 1.00 60.12 90 THR A C 1
ATOM 676 O O . THR A 1 90 ? -8.147 39.338 39.011 1.00 60.12 90 THR A O 1
ATOM 679 N N . HIS A 1 91 ? -6.197 39.143 40.125 1.00 52.66 91 HIS A N 1
ATOM 680 C CA . HIS A 1 91 ? -6.721 39.521 41.438 1.00 52.66 91 HIS A CA 1
ATOM 681 C C . HIS A 1 91 ? -6.817 41.052 41.523 1.00 52.66 91 HIS A C 1
ATOM 683 O O . HIS A 1 91 ? -6.018 41.752 40.902 1.00 52.66 91 HIS A O 1
ATOM 689 N N . THR A 1 92 ? -7.834 41.493 42.265 1.00 60.72 92 THR A N 1
ATOM 690 C CA . THR A 1 92 ? -8.144 42.865 42.709 1.00 60.72 92 THR A CA 1
ATOM 691 C C . THR A 1 92 ? -6.945 43.670 43.171 1.00 60.72 92 THR A C 1
ATOM 693 O O . THR A 1 92 ? -6.110 43.074 43.890 1.00 60.72 92 THR A O 1
#